Protein AF-A0A2G9UF98-F1 (afdb_monomer_lite)

Organism: Teladorsagia circumcincta (NCBI:txid45464)

pLDDT: mean 80.81, std 15.96, range [33.12, 96.94]

InterPro domains:
  IPR011009 Protein kinase-like domain superfamily [SSF56112] (17-106)
  IPR018136 Aconitase family, 4Fe-4S cluster binding site [PS01244] (12-25)

Radius of gyration: 15.22 Å; chains: 1; bounding box: 41×35×40 Å

Foldseek 3Di:
DDDDPPQADPVRDGDDWDQFAALDDDLQLQFLCSLVRGGDDPLRVVSSVLSVVLCVQQVDDPQDDPVDDRDSVSSNVVNVCCVPVCVVVSCVSDPPVVNVVVVCSVPPD

Structure (mmCIF, N/CA/C/O backbone):
data_AF-A0A2G9UF98-F1
#
_entry.id   AF-A0A2G9UF98-F1
#
loop_
_atom_site.group_PDB
_atom_site.id
_atom_site.type_symbol
_atom_site.label_atom_id
_atom_site.label_alt_id
_atom_site.label_comp_id
_atom_site.label_asym_id
_atom_site.label_entity_id
_atom_site.label_seq_id
_atom_site.pdbx_PDB_ins_code
_atom_site.Cartn_x
_atom_site.Cartn_y
_atom_site.Cartn_z
_atom_site.occupancy
_atom_site.B_iso_or_equiv
_atom_site.auth_seq_id
_atom_site.auth_comp_id
_atom_site.auth_asym_id
_atom_site.auth_atom_id
_atom_site.pdbx_PDB_model_num
ATOM 1 N N . MET A 1 1 ? 7.647 -24.741 -26.327 1.00 35.91 1 MET A N 1
ATOM 2 C CA . MET A 1 1 ? 7.816 -23.308 -26.010 1.00 35.91 1 MET A CA 1
ATOM 3 C C . MET A 1 1 ? 7.851 -23.196 -24.495 1.00 35.91 1 MET A C 1
ATOM 5 O O . MET A 1 1 ? 6.802 -23.128 -23.877 1.00 35.91 1 MET A O 1
ATOM 9 N N . ASN A 1 2 ? 9.046 -23.307 -23.911 1.00 33.38 2 ASN A N 1
ATOM 10 C CA . ASN A 1 2 ? 9.273 -23.280 -22.464 1.00 33.38 2 ASN A CA 1
ATOM 11 C C . ASN A 1 2 ? 10.101 -22.039 -22.142 1.00 33.38 2 ASN A C 1
ATOM 13 O O . ASN A 1 2 ? 11.099 -21.794 -22.817 1.00 33.38 2 ASN A O 1
ATOM 17 N N . GLY A 1 3 ? 9.702 -21.280 -21.127 1.00 33.12 3 GLY A N 1
ATOM 18 C CA . GLY A 1 3 ? 10.474 -20.133 -20.662 1.00 33.12 3 GLY A CA 1
ATOM 19 C C . GLY A 1 3 ? 9.726 -19.300 -19.635 1.00 33.12 3 GLY A C 1
ATOM 20 O O . GLY A 1 3 ? 9.588 -18.094 -19.814 1.00 33.12 3 GLY A O 1
ATOM 21 N N . VAL A 1 4 ? 9.210 -19.942 -18.584 1.00 42.16 4 VAL A N 1
ATOM 22 C CA . VAL A 1 4 ? 8.883 -19.222 -17.349 1.00 42.16 4 VAL A CA 1
ATOM 23 C C . VAL A 1 4 ? 10.214 -18.717 -16.798 1.00 42.16 4 VAL A C 1
ATOM 25 O O . VAL A 1 4 ? 11.114 -19.506 -16.522 1.00 42.16 4 VAL A O 1
ATOM 28 N N . LEU A 1 5 ? 10.363 -17.396 -16.740 1.00 44.47 5 LEU A N 1
ATOM 29 C CA . LEU A 1 5 ? 11.520 -16.722 -16.166 1.00 44.47 5 LEU A CA 1
ATOM 30 C C . LEU A 1 5 ? 11.484 -16.919 -14.647 1.00 44.47 5 LEU A C 1
ATOM 32 O O . LEU A 1 5 ? 10.890 -16.117 -13.931 1.00 44.47 5 LEU A O 1
ATOM 36 N N . GLU A 1 6 ? 12.101 -17.989 -14.154 1.00 43.06 6 GLU A N 1
ATOM 37 C CA . GLU A 1 6 ? 12.492 -18.057 -12.749 1.00 43.06 6 GLU A CA 1
ATOM 38 C C . GLU A 1 6 ? 13.575 -16.998 -12.505 1.00 43.06 6 GLU A C 1
ATOM 40 O O . GLU A 1 6 ? 14.648 -17.012 -13.106 1.00 43.06 6 GLU A O 1
ATOM 45 N N . SER A 1 7 ? 13.273 -16.022 -11.652 1.00 51.59 7 SER A N 1
ATOM 46 C CA . SER A 1 7 ? 14.129 -14.868 -11.359 1.00 51.59 7 SER A CA 1
ATOM 47 C C . SER A 1 7 ? 15.233 -15.174 -10.334 1.00 51.59 7 SER A C 1
ATOM 49 O O . SER A 1 7 ? 15.540 -14.332 -9.487 1.00 51.59 7 SER A O 1
ATOM 51 N N . GLY A 1 8 ? 15.820 -16.370 -10.373 1.00 46.12 8 GLY A N 1
ATOM 52 C CA . GLY A 1 8 ? 16.869 -16.793 -9.447 1.00 46.12 8 GLY A CA 1
ATOM 53 C C . GLY A 1 8 ? 17.921 -17.639 -10.149 1.00 46.12 8 GLY A C 1
ATOM 54 O O . GLY A 1 8 ? 17.589 -18.562 -10.887 1.00 46.12 8 GLY A O 1
ATOM 55 N N . ASN A 1 9 ? 19.196 -17.336 -9.913 1.00 52.41 9 ASN A N 1
ATOM 56 C CA . ASN A 1 9 ? 20.248 -18.306 -10.190 1.00 52.41 9 ASN A CA 1
ATOM 57 C C . ASN A 1 9 ? 20.082 -19.501 -9.227 1.00 52.41 9 ASN A C 1
ATOM 59 O O . ASN A 1 9 ? 19.588 -19.343 -8.108 1.00 52.41 9 ASN A O 1
ATOM 63 N N . ALA A 1 10 ? 20.513 -20.696 -9.643 1.00 58.28 10 ALA A N 1
ATOM 64 C CA . ALA A 1 10 ? 20.397 -21.941 -8.867 1.00 58.28 10 ALA A CA 1
ATOM 65 C C . ALA A 1 10 ? 21.109 -21.911 -7.492 1.00 58.28 10 ALA A C 1
ATOM 67 O O . ALA A 1 10 ? 20.921 -22.805 -6.673 1.00 58.28 10 ALA A O 1
ATOM 68 N N . ASP A 1 11 ? 21.920 -20.884 -7.240 1.00 65.25 11 ASP A N 1
ATOM 69 C CA . ASP A 1 11 ? 22.657 -20.606 -6.006 1.00 65.25 11 ASP A CA 1
ATOM 70 C C . ASP A 1 11 ? 21.896 -19.684 -5.025 1.00 65.25 11 ASP A C 1
ATOM 72 O O . ASP A 1 11 ? 22.411 -19.351 -3.959 1.00 65.25 11 ASP A O 1
ATOM 76 N N . GLY A 1 12 ? 20.670 -19.263 -5.364 1.00 59.47 12 GLY A N 1
ATOM 77 C CA . GLY A 1 12 ? 19.857 -18.361 -4.544 1.00 59.47 12 GLY A CA 1
ATOM 78 C C . GLY A 1 12 ? 20.264 -16.888 -4.641 1.00 59.47 12 GLY A C 1
ATOM 79 O O . GLY A 1 12 ? 19.694 -16.046 -3.938 1.00 59.47 12 GLY A O 1
ATOM 80 N N . THR A 1 13 ? 21.218 -16.542 -5.508 1.00 60.44 13 THR A N 1
ATOM 81 C CA . THR A 1 13 ? 21.650 -15.155 -5.671 1.00 60.44 13 THR A CA 1
ATOM 82 C C . THR A 1 13 ? 20.587 -14.372 -6.437 1.00 60.44 13 THR A C 1
ATOM 84 O O . THR A 1 13 ? 20.219 -14.723 -7.561 1.00 60.44 13 THR A O 1
ATOM 87 N N . GLN A 1 14 ? 20.084 -13.288 -5.835 1.00 61.50 14 GLN A N 1
ATOM 88 C CA . GLN A 1 14 ? 19.108 -12.429 -6.503 1.00 61.50 14 GLN A CA 1
ATOM 89 C C . GLN A 1 14 ? 19.736 -11.728 -7.707 1.00 61.50 14 GLN A C 1
ATOM 91 O O . GLN A 1 14 ? 20.771 -11.064 -7.592 1.00 61.50 14 GLN A O 1
ATOM 96 N N . LEU A 1 15 ? 19.073 -11.843 -8.859 1.00 65.69 15 LEU A N 1
ATOM 97 C CA . LEU A 1 15 ? 19.469 -11.127 -10.062 1.00 65.69 15 LEU A CA 1
ATOM 98 C C . LEU A 1 15 ? 19.372 -9.614 -9.820 1.00 65.69 15 LEU A C 1
ATOM 100 O O . LEU A 1 15 ? 18.436 -9.116 -9.187 1.00 65.69 15 LEU A O 1
ATOM 104 N N . LYS A 1 16 ? 20.333 -8.857 -10.352 1.00 68.06 16 LYS A N 1
ATOM 105 C CA . LYS A 1 16 ? 20.289 -7.394 -10.284 1.00 68.06 16 LYS A CA 1
ATOM 106 C C . LYS A 1 16 ? 19.027 -6.892 -10.993 1.00 68.06 16 LYS A C 1
ATOM 108 O O . LYS A 1 16 ? 18.802 -7.226 -12.155 1.00 68.06 16 LYS A O 1
ATOM 113 N N . ARG A 1 17 ? 18.246 -6.051 -10.307 1.00 68.75 17 ARG A N 1
ATOM 114 C CA . ARG A 1 17 ? 17.052 -5.409 -10.876 1.00 68.75 17 ARG A CA 1
ATOM 115 C C . ARG A 1 17 ? 17.377 -4.658 -12.163 1.00 68.75 17 ARG A C 1
ATOM 117 O O . ARG A 1 17 ? 18.376 -3.936 -12.240 1.00 68.75 17 ARG A O 1
ATOM 124 N N . ARG A 1 18 ? 16.499 -4.799 -13.152 1.00 71.06 18 ARG A N 1
ATOM 125 C CA . ARG A 1 18 ? 16.510 -4.009 -14.383 1.00 71.06 18 ARG A CA 1
ATOM 126 C C . ARG A 1 18 ? 16.152 -2.558 -14.064 1.00 71.06 18 ARG A C 1
ATOM 128 O O . ARG A 1 18 ? 15.497 -2.254 -13.069 1.00 71.06 18 ARG A O 1
ATOM 135 N N . ALA A 1 19 ? 16.586 -1.642 -14.925 1.00 68.25 19 ALA A N 1
ATOM 136 C CA . ALA A 1 19 ? 16.272 -0.221 -14.775 1.00 68.25 19 ALA A CA 1
ATOM 137 C C . ALA A 1 19 ? 14.790 0.094 -15.064 1.00 68.25 19 ALA A C 1
ATOM 139 O O . ALA A 1 19 ? 14.260 1.069 -14.541 1.00 68.25 19 ALA A O 1
ATOM 140 N N . CYS A 1 20 ? 14.134 -0.733 -15.883 1.00 72.25 20 CYS A N 1
ATOM 141 C CA . CYS A 1 20 ? 12.748 -0.579 -16.308 1.00 72.25 20 CYS A CA 1
ATOM 142 C C . CYS A 1 20 ? 12.063 -1.952 -16.362 1.00 72.25 20 CYS A C 1
ATOM 144 O O . CYS A 1 20 ? 12.715 -2.957 -16.663 1.00 72.25 20 CYS A O 1
ATOM 146 N N . GLY A 1 21 ? 10.764 -1.976 -16.075 1.00 75.38 21 GLY A N 1
ATOM 147 C CA . GLY A 1 21 ? 9.903 -3.153 -16.132 1.00 75.38 21 GLY A CA 1
ATOM 148 C C . GLY A 1 21 ? 8.550 -2.838 -16.781 1.00 75.38 21 GLY A C 1
ATOM 149 O O . GLY A 1 21 ? 8.199 -1.668 -16.951 1.00 75.38 21 GLY A O 1
ATOM 150 N N . PRO A 1 22 ? 7.787 -3.867 -17.178 1.00 66.44 22 PRO A N 1
ATOM 151 C CA . PRO A 1 22 ? 6.493 -3.678 -17.818 1.00 66.44 22 PRO A CA 1
ATOM 152 C C . PRO A 1 22 ? 5.452 -3.110 -16.838 1.00 66.44 22 PRO A C 1
ATOM 154 O O . PRO A 1 22 ? 5.435 -3.454 -15.659 1.00 66.44 22 PRO A O 1
ATOM 157 N N . CYS A 1 23 ? 4.548 -2.271 -17.346 1.00 67.06 23 CYS A N 1
ATOM 158 C CA . CYS A 1 23 ? 3.365 -1.817 -16.615 1.00 67.06 23 CYS A CA 1
ATOM 159 C C . CYS A 1 23 ? 2.255 -2.875 -16.740 1.00 67.06 23 CYS A C 1
ATOM 161 O O . CYS A 1 23 ? 1.491 -2.875 -17.7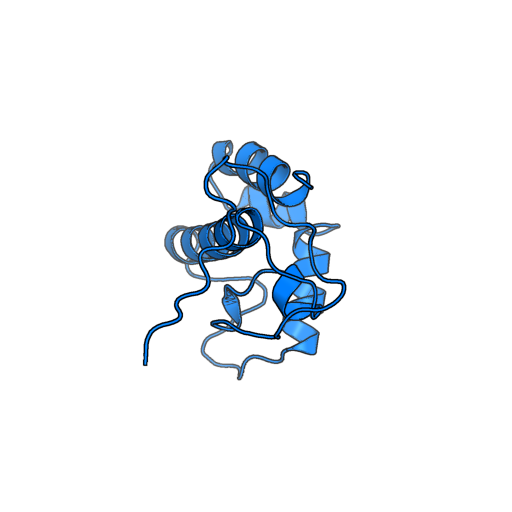05 1.00 67.06 23 CYS A O 1
ATOM 163 N N . VAL A 1 24 ? 2.203 -3.812 -15.793 1.00 66.88 24 VAL A N 1
ATOM 164 C CA . VAL A 1 24 ? 1.301 -4.981 -15.805 1.00 66.88 24 VAL A CA 1
ATOM 165 C C . VAL A 1 24 ? 0.535 -5.135 -14.488 1.00 66.88 24 VAL A C 1
ATOM 167 O O . VAL A 1 24 ? 0.984 -4.684 -13.432 1.00 66.88 24 VAL A O 1
ATOM 170 N N . GLY A 1 25 ? -0.617 -5.808 -14.547 1.00 64.75 25 GLY A N 1
ATOM 171 C CA . GLY A 1 25 ? -1.420 -6.199 -13.383 1.00 64.75 25 GLY A CA 1
ATOM 172 C C . GLY A 1 25 ? -2.843 -5.637 -13.382 1.00 64.75 25 GLY A C 1
ATOM 173 O O . GLY A 1 25 ? -3.207 -4.796 -14.204 1.00 64.75 25 GLY A O 1
ATOM 174 N N . THR A 1 26 ? -3.657 -6.103 -12.434 1.00 74.31 26 THR A N 1
ATOM 175 C CA . THR A 1 26 ? -5.012 -5.586 -12.205 1.00 74.31 26 THR A CA 1
ATOM 176 C C . THR A 1 26 ? -4.911 -4.230 -11.514 1.00 74.31 26 THR A C 1
ATOM 178 O O . THR A 1 26 ? -4.429 -4.129 -10.386 1.00 74.31 26 THR A O 1
ATOM 181 N N . TYR A 1 27 ? -5.344 -3.182 -12.211 1.00 72.94 27 TYR A N 1
ATOM 182 C CA . TYR A 1 27 ? -5.148 -1.771 -11.859 1.00 72.94 27 TYR A CA 1
ATOM 183 C C . TYR A 1 27 ? -5.270 -1.394 -10.366 1.00 72.94 27 TYR A C 1
ATOM 185 O O . TYR A 1 27 ? -4.358 -0.735 -9.852 1.00 72.94 27 TYR A O 1
ATOM 193 N N . PRO A 1 28 ? -6.317 -1.812 -9.629 1.00 83.19 28 PRO A N 1
ATOM 194 C CA . PRO A 1 28 ? -6.487 -1.427 -8.228 1.00 83.19 28 PRO A CA 1
ATOM 195 C C . PRO A 1 28 ? -5.378 -1.982 -7.327 1.00 83.19 28 PRO A C 1
ATOM 197 O O . PRO A 1 28 ? -4.898 -1.276 -6.440 1.00 83.19 28 PRO A O 1
ATOM 200 N N . PHE A 1 29 ? -4.908 -3.195 -7.623 1.00 89.12 29 PHE A N 1
ATOM 201 C CA . PHE A 1 29 ? -3.960 -3.952 -6.803 1.00 89.12 29 PHE A CA 1
ATOM 202 C C . PHE A 1 29 ? -2.525 -3.894 -7.323 1.00 89.12 29 PHE A C 1
ATOM 204 O O . PHE A 1 29 ? -1.623 -4.403 -6.671 1.00 89.12 29 PHE A O 1
ATOM 211 N N . SER A 1 30 ? -2.277 -3.298 -8.493 1.00 88.50 30 SER A N 1
ATOM 212 C CA . SER A 1 30 ? -0.913 -3.233 -9.020 1.00 88.50 30 SER A CA 1
ATOM 213 C C . SER A 1 30 ? 0.018 -2.501 -8.035 1.00 88.50 30 SER A C 1
ATOM 215 O O . SER A 1 30 ? -0.357 -1.467 -7.477 1.00 88.50 30 SER A O 1
ATOM 217 N N . PRO A 1 31 ? 1.239 -2.986 -7.792 1.00 89.06 31 PRO A N 1
ATOM 218 C CA . PRO A 1 31 ? 2.166 -2.279 -6.920 1.00 89.06 31 PRO A CA 1
ATOM 219 C C . PRO A 1 31 ? 2.594 -0.947 -7.536 1.00 89.06 31 PRO A C 1
ATOM 221 O O . PRO A 1 31 ? 2.591 -0.773 -8.760 1.00 89.06 31 PRO A O 1
ATOM 224 N N . LEU A 1 32 ? 3.050 -0.009 -6.701 1.00 88.94 32 LEU A N 1
ATOM 225 C CA . LEU A 1 32 ? 3.522 1.294 -7.183 1.00 88.94 32 LEU A CA 1
ATOM 226 C C . LEU A 1 32 ? 4.728 1.150 -8.133 1.00 88.94 32 LEU A C 1
ATOM 228 O O . LEU A 1 32 ? 4.922 1.980 -9.021 1.00 88.94 32 LEU A O 1
ATOM 232 N N . ALA A 1 33 ? 5.526 0.087 -7.974 1.00 86.38 33 ALA A N 1
ATOM 233 C CA . ALA A 1 33 ? 6.624 -0.238 -8.882 1.00 86.38 33 ALA A CA 1
ATOM 234 C C . ALA A 1 33 ? 6.131 -0.461 -10.324 1.00 86.38 33 ALA A C 1
ATOM 236 O O . ALA A 1 33 ? 6.644 0.180 -11.240 1.00 86.38 33 ALA A O 1
ATOM 237 N N . SER A 1 34 ? 5.076 -1.264 -10.507 1.00 84.75 34 SER A N 1
ATOM 238 C CA . SER A 1 34 ? 4.459 -1.495 -11.822 1.00 84.75 34 SER A CA 1
ATOM 239 C C . SER A 1 34 ? 3.906 -0.193 -12.410 1.00 84.75 34 SER A C 1
ATOM 241 O O . SER A 1 34 ? 4.232 0.178 -13.537 1.00 84.75 34 SER A O 1
ATOM 243 N N . ALA A 1 35 ? 3.196 0.593 -11.589 1.00 82.12 35 ALA A N 1
ATOM 244 C CA . ALA A 1 35 ? 2.630 1.882 -11.996 1.00 82.12 35 ALA A CA 1
ATOM 245 C C . ALA A 1 35 ? 3.683 2.968 -12.320 1.00 82.12 35 ALA A C 1
ATOM 247 O O . ALA A 1 35 ? 3.351 4.051 -12.805 1.00 82.12 35 ALA A O 1
ATOM 248 N N . THR A 1 36 ? 4.964 2.714 -12.036 1.00 83.38 36 THR A N 1
ATOM 249 C CA . THR A 1 36 ? 6.086 3.617 -12.339 1.00 83.38 36 THR A CA 1
ATOM 250 C C . THR A 1 36 ? 7.083 3.018 -13.335 1.00 83.38 36 THR A C 1
ATOM 252 O O . THR A 1 36 ? 8.165 3.579 -13.499 1.00 83.38 36 THR A O 1
ATOM 255 N N . MET A 1 37 ? 6.726 1.912 -14.009 1.00 81.38 37 MET A N 1
ATOM 256 C CA . MET A 1 37 ? 7.593 1.167 -14.940 1.00 81.38 37 MET A CA 1
ATOM 257 C C . MET A 1 37 ? 8.933 0.746 -14.317 1.00 81.38 37 MET A C 1
ATOM 259 O O . MET A 1 37 ? 9.954 0.645 -14.997 1.00 81.38 37 MET A O 1
ATOM 263 N N . ARG A 1 38 ? 8.958 0.517 -13.001 1.00 81.75 38 ARG A N 1
ATOM 264 C CA . ARG A 1 38 ? 10.132 -0.026 -12.313 1.00 81.75 38 ARG A CA 1
ATOM 265 C C . ARG A 1 38 ? 10.102 -1.543 -12.380 1.00 81.75 38 ARG A C 1
ATOM 267 O O . ARG A 1 38 ? 9.033 -2.147 -12.382 1.00 81.75 38 ARG A O 1
ATOM 274 N N . ASP A 1 39 ? 11.283 -2.150 -12.401 1.00 81.44 39 ASP A N 1
ATOM 275 C CA . ASP A 1 39 ? 11.388 -3.603 -12.339 1.00 81.44 39 ASP A CA 1
ATOM 276 C C . ASP A 1 39 ? 10.817 -4.107 -11.010 1.00 81.44 39 ASP A C 1
ATOM 278 O O . ASP A 1 39 ? 11.203 -3.635 -9.934 1.00 81.44 39 ASP A O 1
ATOM 282 N N . GLN A 1 40 ? 9.853 -5.019 -11.116 1.00 82.38 40 GLN A N 1
ATOM 283 C CA . GLN A 1 40 ? 9.151 -5.578 -9.972 1.00 82.38 40 GLN A CA 1
ATOM 284 C C . GLN A 1 40 ? 10.061 -6.568 -9.239 1.00 82.38 40 GLN A C 1
ATOM 286 O O . GLN A 1 40 ? 10.842 -7.298 -9.848 1.00 82.38 40 GLN A O 1
ATOM 291 N N . ALA A 1 41 ? 9.954 -6.584 -7.919 1.00 85.00 41 ALA A N 1
ATOM 292 C CA . ALA A 1 41 ? 10.611 -7.526 -7.028 1.00 85.00 41 ALA A CA 1
ATOM 293 C C . ALA A 1 41 ? 9.554 -8.295 -6.214 1.00 85.00 41 ALA A C 1
ATOM 295 O O . ALA A 1 41 ? 8.428 -7.816 -6.096 1.00 85.00 41 ALA A O 1
ATOM 296 N N . PRO A 1 42 ? 9.902 -9.415 -5.554 1.00 85.56 42 PRO A N 1
ATOM 297 C CA . PRO A 1 42 ? 8.939 -10.204 -4.770 1.00 85.56 42 PRO A CA 1
ATOM 298 C C . PRO A 1 42 ? 8.172 -9.409 -3.696 1.00 85.56 42 PRO A C 1
ATOM 300 O O . PRO A 1 42 ? 7.044 -9.734 -3.342 1.00 85.56 42 PRO A O 1
ATOM 303 N N . LYS A 1 43 ? 8.753 -8.317 -3.178 1.00 88.31 43 LYS A N 1
ATOM 304 C CA . LYS A 1 43 ? 8.060 -7.416 -2.241 1.00 88.31 43 LYS A CA 1
ATOM 305 C C . LYS A 1 43 ? 6.874 -6.671 -2.867 1.00 88.31 43 LYS A C 1
ATOM 307 O O . LYS A 1 43 ? 6.000 -6.207 -2.144 1.00 88.31 43 LYS A O 1
ATOM 312 N N . ASP A 1 44 ? 6.882 -6.483 -4.183 1.00 89.75 44 ASP A N 1
ATOM 313 C CA . ASP A 1 44 ? 5.847 -5.746 -4.901 1.00 89.75 44 ASP A CA 1
ATOM 314 C C . ASP A 1 44 ? 4.581 -6.610 -5.035 1.00 89.75 44 ASP A C 1
ATOM 316 O O . ASP A 1 44 ? 3.474 -6.077 -5.004 1.00 89.75 44 ASP A O 1
ATOM 320 N N . ASP A 1 45 ? 4.718 -7.940 -5.031 1.00 89.44 45 ASP A N 1
ATO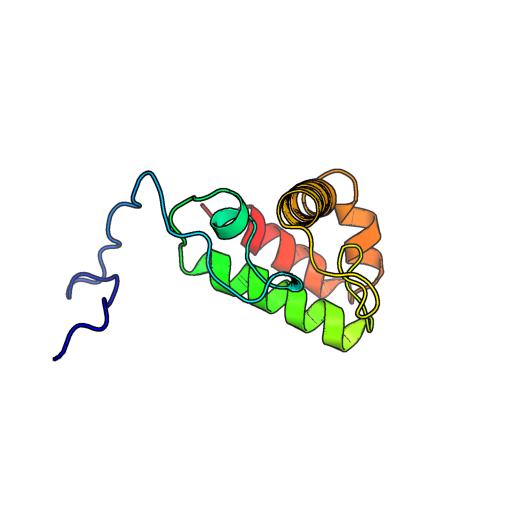M 321 C CA . ASP A 1 45 ? 3.579 -8.853 -4.883 1.00 89.44 45 ASP A CA 1
ATOM 322 C C . ASP A 1 45 ? 2.928 -8.721 -3.497 1.00 89.44 45 ASP A C 1
ATOM 324 O O . ASP A 1 45 ? 1.702 -8.740 -3.384 1.00 89.44 45 ASP A O 1
ATOM 328 N N . LEU A 1 46 ? 3.725 -8.502 -2.439 1.00 93.62 46 LEU A N 1
ATOM 329 C CA . LEU A 1 46 ? 3.202 -8.256 -1.087 1.00 93.62 46 LEU A CA 1
ATOM 330 C C . LEU A 1 46 ? 2.422 -6.940 -0.995 1.00 93.62 46 LEU A C 1
ATOM 332 O O . LEU A 1 46 ? 1.452 -6.861 -0.246 1.00 93.62 46 LEU A O 1
ATOM 336 N N . GLU A 1 47 ? 2.816 -5.910 -1.745 1.00 93.06 47 GLU A N 1
ATOM 337 C CA . GLU A 1 47 ? 2.046 -4.665 -1.814 1.00 93.06 47 GLU A CA 1
ATOM 338 C C . GLU A 1 47 ? 0.691 -4.885 -2.491 1.00 93.06 47 GLU A C 1
ATOM 340 O O . GLU A 1 47 ? -0.331 -4.448 -1.962 1.00 93.06 47 GLU A O 1
ATOM 345 N N . GLY A 1 48 ? 0.662 -5.602 -3.617 1.00 92.06 48 GLY A N 1
ATOM 346 C CA . GLY A 1 48 ? -0.602 -5.936 -4.267 1.00 92.06 48 GLY A CA 1
ATOM 347 C C . GLY A 1 48 ? -1.497 -6.817 -3.396 1.00 92.06 48 GLY A C 1
ATOM 348 O O . GLY A 1 48 ? -2.698 -6.567 -3.293 1.00 92.06 48 GLY A O 1
ATOM 349 N N . TRP A 1 49 ? -0.909 -7.784 -2.688 1.00 93.81 49 TRP A N 1
ATOM 350 C CA . TRP A 1 49 ? -1.603 -8.583 -1.678 1.00 93.81 49 TRP A CA 1
ATOM 351 C C . TRP A 1 49 ? -2.194 -7.726 -0.560 1.00 93.81 49 TRP A C 1
ATOM 353 O O . TRP A 1 49 ? -3.357 -7.907 -0.206 1.00 93.81 49 TRP A O 1
ATOM 363 N N . PHE A 1 50 ? -1.439 -6.754 -0.048 1.00 95.38 50 PHE A N 1
ATOM 364 C CA . PHE A 1 50 ? -1.932 -5.849 0.984 1.00 95.38 50 PHE A CA 1
ATOM 365 C C . PHE A 1 50 ? -3.160 -5.065 0.504 1.00 95.38 50 PHE A C 1
ATOM 367 O O . PHE A 1 50 ? -4.145 -4.959 1.234 1.00 95.38 50 PHE A O 1
ATOM 374 N N . TYR A 1 51 ? -3.138 -4.559 -0.733 1.00 93.62 51 TYR A N 1
ATOM 375 C CA . TYR A 1 51 ? -4.295 -3.878 -1.316 1.00 93.62 51 TYR A CA 1
ATOM 376 C C . TYR A 1 51 ? -5.505 -4.811 -1.455 1.00 93.62 51 TYR A C 1
ATOM 378 O O . TYR A 1 51 ? -6.612 -4.409 -1.115 1.00 93.62 51 TYR A O 1
ATOM 386 N N . MET A 1 52 ? -5.321 -6.068 -1.867 1.00 93.44 52 MET A N 1
ATOM 387 C CA . MET A 1 52 ? -6.429 -7.035 -1.893 1.00 93.44 52 MET A CA 1
ATOM 388 C C . MET A 1 52 ? -7.022 -7.268 -0.498 1.00 93.44 52 MET A C 1
ATOM 390 O O . MET A 1 52 ? -8.238 -7.258 -0.337 1.00 93.44 52 MET A O 1
ATOM 394 N N . VAL A 1 53 ? -6.182 -7.439 0.528 1.00 94.50 53 VAL A N 1
ATOM 395 C CA . VAL A 1 53 ? -6.656 -7.629 1.910 1.00 94.50 53 VAL A CA 1
ATOM 396 C C . VAL A 1 53 ? -7.427 -6.408 2.407 1.00 94.50 53 VAL A C 1
ATOM 398 O O . VAL A 1 53 ? -8.464 -6.558 3.048 1.00 94.50 53 VAL A O 1
ATOM 401 N N . MET A 1 54 ? -6.960 -5.205 2.083 1.00 93.81 54 MET A N 1
ATOM 402 C CA . MET A 1 54 ? -7.659 -3.977 2.442 1.00 93.81 54 MET A CA 1
ATOM 403 C C . MET A 1 54 ? -9.046 -3.899 1.798 1.00 93.81 54 MET A C 1
ATOM 405 O O . MET A 1 54 ? -10.009 -3.584 2.488 1.00 93.81 54 MET A O 1
ATOM 409 N N . GLU A 1 55 ? -9.176 -4.249 0.517 1.00 92.19 55 GLU A N 1
ATOM 410 C CA . GLU A 1 55 ? -10.486 -4.309 -0.138 1.00 92.19 55 GLU A CA 1
ATOM 411 C C . GLU A 1 55 ? -11.402 -5.359 0.510 1.00 92.19 55 GLU A C 1
ATOM 413 O O . GLU A 1 55 ? -12.576 -5.083 0.732 1.00 92.19 55 GLU A O 1
ATOM 418 N N . ILE A 1 56 ? -10.872 -6.529 0.886 1.00 93.44 56 ILE A N 1
ATOM 419 C CA . ILE A 1 56 ? -11.642 -7.583 1.567 1.00 93.44 56 ILE A CA 1
ATOM 420 C C . ILE A 1 56 ? -12.160 -7.117 2.936 1.00 93.44 56 ILE A C 1
ATOM 422 O O . ILE A 1 56 ? -13.296 -7.418 3.294 1.00 93.44 56 ILE A O 1
ATOM 426 N N . LEU A 1 57 ? -11.334 -6.412 3.715 1.00 93.56 57 LEU A N 1
ATOM 427 C CA . LEU A 1 57 ? -11.669 -6.019 5.088 1.00 93.56 57 LEU A CA 1
ATOM 428 C C . LEU A 1 57 ? -12.491 -4.728 5.167 1.00 93.56 57 LEU A C 1
ATOM 430 O O . LEU A 1 57 ? -13.398 -4.630 5.989 1.00 93.56 57 LEU A O 1
ATOM 434 N N . VAL A 1 58 ? -12.168 -3.739 4.333 1.00 92.12 58 VAL A N 1
ATOM 435 C CA . VAL A 1 58 ? -12.781 -2.399 4.356 1.00 92.12 58 VAL A CA 1
ATOM 436 C C . VAL A 1 58 ? -13.927 -2.294 3.344 1.00 92.12 58 VAL A C 1
ATOM 438 O O . VAL A 1 58 ? -14.832 -1.479 3.506 1.00 92.12 58 VAL A O 1
ATOM 441 N N . GLY A 1 59 ? -13.916 -3.127 2.300 1.00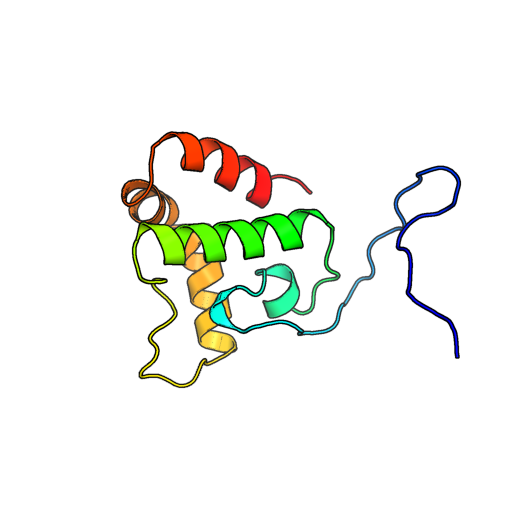 89.38 59 GLY A N 1
ATOM 442 C CA . GLY A 1 59 ? -14.905 -3.132 1.220 1.00 89.38 59 GLY A CA 1
ATOM 443 C C . GLY A 1 59 ? -14.586 -2.180 0.064 1.00 89.38 59 GLY A C 1
ATOM 444 O O . GLY A 1 59 ? -15.326 -2.151 -0.920 1.00 89.38 59 GLY A O 1
ATOM 445 N N . CYS A 1 60 ? -13.515 -1.386 0.158 1.00 86.81 60 CYS A N 1
ATOM 446 C CA . CYS A 1 60 ? -13.095 -0.479 -0.907 1.00 86.81 60 CYS A CA 1
ATOM 447 C C . CYS A 1 60 ? -11.600 -0.138 -0.844 1.00 86.81 60 CYS A C 1
ATOM 449 O O . CYS A 1 60 ? -10.936 -0.318 0.179 1.00 86.81 60 CYS A O 1
ATOM 451 N N . LEU A 1 61 ? -11.084 0.411 -1.948 1.00 88.94 61 LEU A N 1
ATOM 452 C CA . LEU A 1 61 ? -9.803 1.114 -1.978 1.00 88.94 61 LEU A CA 1
ATOM 453 C C . LEU A 1 61 ? -10.060 2.607 -2.245 1.00 88.94 61 LEU A C 1
ATOM 455 O O . LEU A 1 61 ? -10.860 2.923 -3.124 1.00 88.94 61 LEU A O 1
ATOM 459 N N . PRO A 1 62 ? -9.351 3.540 -1.585 1.00 82.50 62 PRO A N 1
ATOM 460 C CA . PRO A 1 62 ? -9.524 4.984 -1.767 1.00 82.50 62 PRO A CA 1
ATOM 461 C C . PRO A 1 62 ? -9.405 5.452 -3.224 1.00 82.50 62 PRO A C 1
ATOM 463 O O . PRO A 1 62 ? -9.990 6.458 -3.609 1.00 82.50 62 PRO A O 1
ATOM 466 N N . TRP A 1 63 ? -8.648 4.712 -4.038 1.00 85.75 63 TRP A N 1
ATOM 467 C CA . TRP A 1 63 ? -8.379 5.010 -5.446 1.00 85.75 63 TRP A CA 1
ATOM 468 C C . TRP A 1 63 ? -9.155 4.152 -6.439 1.00 85.75 63 TRP A C 1
ATOM 470 O O . TRP A 1 63 ? -8.945 4.282 -7.644 1.00 85.75 63 TRP A O 1
ATOM 480 N N . TYR A 1 64 ? -10.020 3.257 -5.963 1.00 81.38 64 TYR A N 1
ATOM 481 C CA . TYR A 1 64 ? -10.806 2.392 -6.828 1.00 81.38 64 TYR A CA 1
ATOM 482 C C . TYR A 1 64 ? -12.277 2.421 -6.439 1.00 81.38 64 TYR A C 1
ATOM 484 O O . TYR A 1 64 ? -12.668 2.161 -5.306 1.00 81.38 64 TYR A O 1
ATOM 492 N N . ASN A 1 65 ? -13.106 2.710 -7.433 1.00 71.12 65 ASN A N 1
ATOM 493 C CA . ASN A 1 65 ? -14.549 2.618 -7.345 1.00 71.12 65 ASN A CA 1
ATOM 494 C C . ASN A 1 65 ? -15.022 1.860 -8.582 1.00 71.12 65 ASN A C 1
ATOM 496 O O . ASN A 1 65 ? -14.702 2.267 -9.695 1.00 71.12 65 ASN A O 1
ATOM 500 N N . ALA A 1 66 ? -15.816 0.803 -8.395 1.00 67.12 66 ALA A N 1
ATOM 501 C CA . ALA A 1 66 ? -16.349 -0.022 -9.481 1.00 67.12 66 ALA A CA 1
ATOM 502 C C . ALA A 1 66 ? -17.155 0.771 -10.534 1.00 67.12 66 ALA A C 1
ATOM 504 O O . ALA A 1 66 ? -17.376 0.282 -11.638 1.00 67.12 66 ALA A O 1
ATOM 505 N N . LYS A 1 67 ? -17.599 1.992 -10.204 1.00 69.38 67 LYS A N 1
ATOM 506 C CA . LYS A 1 67 ? -18.323 2.893 -11.113 1.00 69.38 67 LYS A CA 1
ATOM 507 C C . LYS A 1 67 ? -17.417 3.723 -12.029 1.00 69.38 67 LYS A C 1
ATOM 509 O O . LYS A 1 67 ? -17.925 4.293 -12.989 1.00 69.38 67 LYS A O 1
ATOM 514 N N . ASN A 1 68 ? -16.115 3.799 -11.749 1.00 65.19 68 ASN A N 1
ATOM 515 C CA . ASN A 1 68 ? -15.164 4.588 -12.527 1.00 65.19 68 ASN A CA 1
ATOM 516 C C . ASN A 1 68 ? -14.159 3.675 -13.227 1.00 65.19 68 ASN A C 1
ATOM 518 O O . ASN A 1 68 ? -13.558 2.798 -12.607 1.00 65.19 68 ASN A O 1
ATOM 522 N N . SER A 1 69 ? -13.934 3.925 -14.517 1.00 67.12 69 SER A N 1
ATOM 523 C CA . SER A 1 69 ? -12.844 3.285 -15.250 1.00 67.12 69 SER A CA 1
ATOM 524 C C . SER A 1 69 ? -11.510 3.605 -14.565 1.00 67.12 69 SER A C 1
ATOM 526 O O . SER A 1 69 ? -11.254 4.776 -14.271 1.00 67.12 69 SER A O 1
ATOM 528 N N . PRO A 1 70 ? -10.657 2.603 -14.297 1.00 67.31 70 PRO A N 1
ATOM 529 C CA . PRO A 1 70 ? -9.374 2.842 -13.655 1.00 67.31 70 PRO A CA 1
ATOM 530 C C . PRO A 1 70 ? -8.475 3.711 -14.547 1.00 67.31 70 PRO A C 1
ATOM 532 O O . PRO A 1 70 ? -8.138 3.328 -15.665 1.00 67.31 70 PRO A O 1
ATOM 535 N N . ASP A 1 71 ? -8.076 4.876 -14.034 1.00 77.50 71 ASP A N 1
ATOM 536 C CA . ASP A 1 71 ? -7.069 5.748 -14.645 1.00 77.50 71 ASP A CA 1
ATOM 537 C C . ASP A 1 71 ? -5.687 5.425 -14.061 1.00 77.50 71 ASP A C 1
ATOM 539 O O . ASP A 1 71 ? -5.494 5.405 -12.840 1.00 77.50 71 ASP A O 1
ATOM 543 N N . HIS A 1 72 ? -4.712 5.163 -14.933 1.00 73.31 72 HIS A N 1
ATOM 544 C CA . HIS A 1 72 ? -3.359 4.785 -14.530 1.00 73.31 72 HIS A CA 1
ATOM 545 C C . HIS A 1 72 ? -2.597 5.881 -13.792 1.00 73.31 72 HIS A C 1
ATOM 547 O O . HIS A 1 72 ? -1.939 5.607 -12.783 1.00 73.31 72 HIS A O 1
ATOM 553 N N . GLY A 1 73 ? -2.662 7.113 -14.295 1.00 79.00 73 GLY A N 1
ATOM 554 C CA . GLY A 1 73 ? -1.979 8.254 -13.699 1.00 79.00 73 GLY A CA 1
ATOM 555 C C . GLY A 1 73 ? -2.535 8.545 -12.312 1.00 79.00 73 GLY A C 1
ATOM 556 O O . GLY A 1 73 ? -1.774 8.624 -11.347 1.00 79.00 73 GLY A O 1
ATOM 5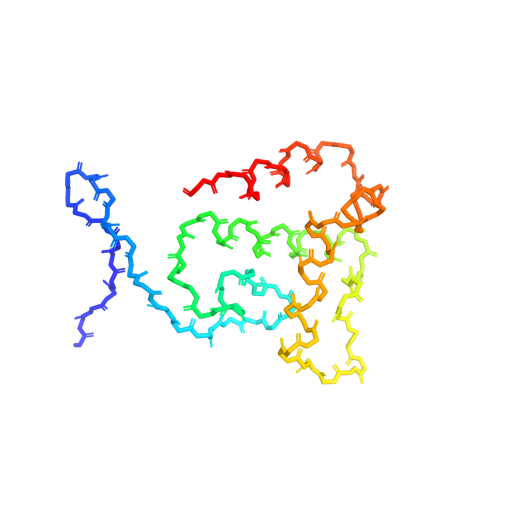57 N N . LEU A 1 74 ? -3.860 8.571 -12.204 1.0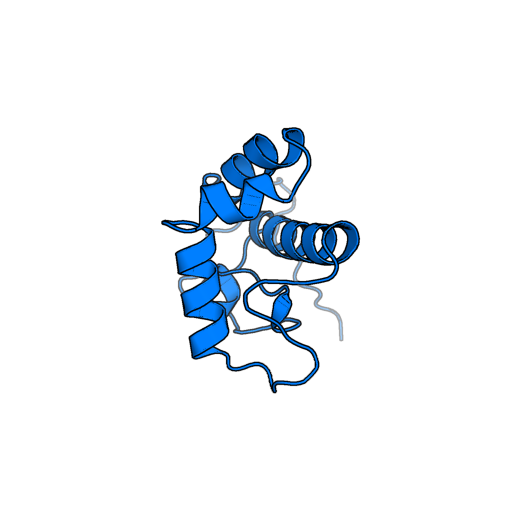0 82.19 74 LEU A N 1
ATOM 558 C CA . LEU A 1 74 ? -4.568 8.799 -10.954 1.00 82.19 74 LEU A CA 1
ATOM 559 C C . LEU A 1 74 ? -4.288 7.681 -9.942 1.00 82.19 74 LEU A C 1
ATOM 561 O O . LEU A 1 74 ? -3.934 7.951 -8.797 1.00 82.19 74 LEU A O 1
ATOM 565 N N . THR A 1 75 ? -4.354 6.415 -10.367 1.00 83.69 75 THR A N 1
ATOM 566 C CA . THR A 1 75 ? -4.040 5.258 -9.508 1.00 83.69 75 THR A CA 1
ATOM 567 C C . THR A 1 75 ? -2.621 5.350 -8.937 1.00 83.69 75 THR A C 1
ATOM 569 O O . THR A 1 75 ? -2.393 5.050 -7.764 1.00 83.69 75 THR A O 1
ATOM 572 N N . ARG A 1 76 ? -1.650 5.780 -9.750 1.00 87.88 76 ARG A N 1
ATOM 573 C CA . ARG A 1 76 ? -0.262 5.980 -9.314 1.00 87.88 76 ARG A CA 1
ATOM 574 C C . ARG A 1 76 ? -0.149 7.078 -8.255 1.00 87.88 76 ARG A C 1
ATOM 576 O O . ARG A 1 76 ? 0.521 6.868 -7.245 1.00 87.88 76 ARG A O 1
ATOM 583 N N . GLU A 1 77 ? -0.775 8.229 -8.485 1.00 89.44 77 GLU A N 1
ATOM 584 C CA . GLU A 1 77 ? -0.747 9.373 -7.563 1.00 89.44 77 GLU A CA 1
ATOM 585 C C . GLU A 1 77 ? -1.385 9.025 -6.219 1.00 89.44 77 GLU A C 1
ATOM 587 O O . GLU A 1 77 ? -0.800 9.277 -5.165 1.00 89.44 77 GLU A O 1
ATOM 592 N N . TRP A 1 78 ? -2.520 8.329 -6.240 1.00 89.44 78 TRP A N 1
ATOM 593 C CA . TRP A 1 78 ? -3.145 7.844 -5.017 1.00 89.44 78 TRP A CA 1
ATOM 594 C C . TRP A 1 78 ? -2.276 6.852 -4.250 1.00 89.44 78 TRP A C 1
ATOM 596 O O . TRP A 1 78 ? -2.190 6.947 -3.030 1.00 89.44 78 TRP A O 1
ATOM 606 N N . LYS A 1 79 ? -1.590 5.924 -4.928 1.00 90.94 79 LYS A N 1
ATOM 607 C CA . LYS A 1 79 ? -0.669 4.985 -4.262 1.00 90.94 79 LYS A CA 1
ATOM 608 C C . LYS A 1 79 ? 0.522 5.712 -3.627 1.00 90.94 79 LYS A C 1
ATOM 610 O O . LYS A 1 79 ? 0.977 5.328 -2.550 1.00 90.94 79 LYS A O 1
ATOM 615 N N . GLN A 1 80 ? 1.009 6.792 -4.242 1.00 93.06 80 GLN A N 1
ATOM 616 C CA . GLN A 1 80 ? 2.018 7.668 -3.630 1.00 93.06 80 GLN A CA 1
ATOM 617 C C . GLN A 1 80 ? 1.463 8.390 -2.397 1.00 93.06 80 GLN A C 1
ATOM 619 O O . GLN A 1 80 ? 2.115 8.401 -1.352 1.00 93.06 80 GLN A O 1
ATOM 624 N N . TYR A 1 81 ? 0.247 8.927 -2.492 1.00 93.31 81 TYR A N 1
ATOM 625 C CA . TYR A 1 81 ? -0.442 9.586 -1.384 1.00 93.31 81 TYR A CA 1
ATOM 626 C C . TYR A 1 81 ? -0.698 8.626 -0.208 1.00 93.31 81 TYR A C 1
ATOM 628 O O . TYR A 1 81 ? -0.393 8.966 0.935 1.00 93.31 81 TYR A O 1
ATOM 636 N N . ALA A 1 82 ? -1.133 7.396 -0.497 1.00 92.50 82 ALA A N 1
ATOM 637 C CA . ALA A 1 82 ? -1.361 6.311 0.459 1.00 92.50 82 ALA A CA 1
ATOM 638 C C . ALA A 1 82 ? -0.087 5.858 1.184 1.00 92.50 82 ALA A C 1
ATOM 640 O O . ALA A 1 82 ? -0.130 5.511 2.360 1.00 92.50 82 ALA A O 1
ATOM 641 N N . ARG A 1 83 ? 1.072 5.882 0.513 1.00 92.12 83 ARG A N 1
ATOM 642 C CA . ARG A 1 83 ? 2.373 5.622 1.156 1.00 92.12 83 ARG A CA 1
ATOM 643 C C . ARG A 1 83 ? 2.894 6.817 1.961 1.00 92.12 83 ARG A C 1
ATOM 645 O O . ARG A 1 83 ? 3.714 6.627 2.860 1.00 92.12 83 ARG A O 1
ATOM 652 N N . GLY A 1 84 ? 2.464 8.024 1.609 1.00 93.38 84 GLY A N 1
ATOM 653 C CA . GLY A 1 84 ? 2.873 9.282 2.221 1.00 93.38 84 GLY A CA 1
ATOM 654 C C . GLY A 1 84 ? 1.838 9.803 3.212 1.00 93.38 84 GLY A C 1
ATOM 655 O O . GLY A 1 84 ? 1.584 9.192 4.248 1.00 93.38 84 GLY A O 1
ATOM 656 N N . THR A 1 85 ? 1.266 10.961 2.892 1.00 94.38 85 THR A N 1
ATOM 657 C CA . THR A 1 85 ? 0.410 11.753 3.784 1.00 94.38 85 THR A CA 1
ATOM 658 C C . THR A 1 85 ? -0.833 11.006 4.271 1.00 94.38 85 THR A C 1
ATOM 660 O O . THR A 1 85 ? -1.207 11.155 5.428 1.00 94.38 85 THR A O 1
ATOM 663 N N . PHE A 1 86 ? -1.447 10.170 3.430 1.00 94.69 86 PHE A N 1
ATOM 664 C CA . PHE A 1 86 ? -2.674 9.444 3.774 1.00 94.69 86 PHE A CA 1
ATOM 665 C C . PHE A 1 86 ? -2.420 8.133 4.521 1.00 94.69 86 PHE A C 1
ATOM 667 O O . PHE A 1 86 ? -3.359 7.463 4.935 1.00 94.69 86 PHE A O 1
ATOM 674 N N . LYS A 1 87 ? -1.155 7.744 4.721 1.00 95.12 87 LYS A N 1
ATOM 675 C CA . LYS A 1 87 ? -0.808 6.434 5.280 1.00 95.12 87 LYS A CA 1
ATOM 676 C C . LYS A 1 87 ? -1.483 6.165 6.622 1.00 95.12 87 LYS A C 1
ATOM 678 O O . LYS A 1 87 ? -2.042 5.094 6.818 1.00 95.12 87 LYS A O 1
ATOM 683 N N . THR A 1 88 ? -1.422 7.121 7.546 1.00 95.88 88 THR A N 1
ATOM 684 C CA . THR A 1 88 ? -1.973 6.943 8.896 1.00 95.88 88 THR A CA 1
ATOM 685 C C . THR A 1 88 ? -3.495 6.810 8.876 1.00 95.88 88 THR A C 1
ATOM 687 O O . THR A 1 88 ? -4.034 5.969 9.585 1.00 95.88 88 THR A O 1
ATOM 690 N N . GLU A 1 89 ? -4.176 7.601 8.047 1.00 95.38 89 GLU A N 1
ATOM 691 C CA . GLU A 1 89 ? -5.636 7.560 7.902 1.00 95.38 89 GLU A CA 1
ATOM 692 C C . GLU A 1 89 ? -6.100 6.292 7.179 1.00 95.38 89 GLU A C 1
ATOM 694 O O . GLU A 1 89 ? -7.046 5.645 7.604 1.00 95.38 89 GLU A O 1
ATOM 699 N N . MET A 1 90 ? -5.382 5.863 6.140 1.00 94.75 90 MET A N 1
ATOM 700 C CA . MET A 1 90 ? -5.640 4.585 5.482 1.00 94.75 90 MET A CA 1
ATOM 701 C C . MET A 1 90 ? -5.508 3.419 6.468 1.00 94.75 90 MET A C 1
ATOM 703 O O . MET A 1 90 ? -6.390 2.571 6.555 1.00 94.75 90 MET A O 1
ATOM 707 N N . LEU A 1 91 ? -4.406 3.369 7.221 1.00 95.62 91 LEU A N 1
ATOM 708 C CA . LEU A 1 91 ? -4.115 2.254 8.121 1.00 95.62 91 LEU A CA 1
ATOM 709 C C . LEU A 1 91 ? -5.004 2.236 9.370 1.00 95.62 91 LEU A C 1
ATOM 711 O O . LEU A 1 91 ? -5.167 1.168 9.949 1.00 95.62 91 LEU A O 1
ATOM 715 N N . SER A 1 92 ? -5.606 3.361 9.773 1.00 95.94 92 SER A N 1
ATOM 716 C CA . SER A 1 92 ? -6.552 3.383 10.899 1.00 95.94 92 SER A CA 1
ATOM 717 C C . SER A 1 92 ? -7.871 2.665 10.592 1.00 95.94 92 SER A C 1
ATOM 719 O O . SER A 1 92 ? -8.607 2.329 11.517 1.00 95.94 92 SER A O 1
ATOM 721 N N . THR A 1 93 ? -8.152 2.388 9.313 1.00 94.75 93 THR A N 1
ATOM 722 C CA . THR A 1 93 ? -9.304 1.577 8.879 1.00 94.75 93 THR A CA 1
ATOM 723 C C . THR A 1 93 ? -9.073 0.067 9.010 1.00 94.75 93 THR A C 1
ATOM 725 O O . THR A 1 93 ? -10.001 -0.716 8.820 1.00 94.75 93 THR A O 1
ATOM 728 N N . LEU A 1 94 ? -7.848 -0.355 9.341 1.00 95.38 94 LEU A N 1
ATOM 729 C CA . LEU A 1 94 ? -7.434 -1.753 9.455 1.00 95.38 94 LEU A CA 1
ATOM 730 C C . LEU A 1 94 ? -7.051 -2.099 10.906 1.00 95.38 94 LEU A C 1
ATOM 732 O O . LEU A 1 94 ? -6.715 -1.206 11.687 1.00 95.38 94 LEU A O 1
ATOM 736 N N . PRO A 1 95 ? -7.032 -3.395 11.280 1.00 96.81 95 PRO A N 1
ATOM 737 C CA . PRO A 1 95 ? -6.435 -3.831 12.541 1.00 96.81 95 PRO A CA 1
ATOM 738 C C . PRO A 1 95 ? -4.990 -3.333 12.691 1.00 96.81 95 PRO A C 1
ATOM 740 O O . PRO A 1 95 ? -4.231 -3.279 11.716 1.00 96.81 95 PRO A O 1
ATOM 743 N N . ALA A 1 96 ? -4.596 -2.970 13.914 1.00 96.69 96 ALA A N 1
ATOM 744 C CA . ALA A 1 96 ? -3.326 -2.293 14.187 1.00 96.69 96 ALA A CA 1
ATOM 745 C C . ALA A 1 96 ? -2.095 -3.094 13.713 1.00 96.69 96 ALA A C 1
ATOM 747 O O . ALA A 1 96 ? -1.069 -2.512 13.352 1.00 96.69 96 ALA A O 1
ATOM 748 N N . GLU A 1 97 ? -2.215 -4.420 13.640 1.00 96.75 97 GLU A N 1
ATOM 749 C CA . GLU A 1 97 ? -1.211 -5.372 13.164 1.00 96.75 97 GLU A CA 1
ATOM 750 C C . GLU A 1 97 ? -0.830 -5.159 11.690 1.00 96.75 97 GLU A C 1
ATOM 752 O O . GLU A 1 97 ? 0.292 -5.477 11.291 1.00 96.75 97 GLU A O 1
ATOM 757 N N . PHE A 1 98 ? -1.705 -4.565 10.871 1.00 96.88 98 PHE A N 1
ATOM 758 C CA . PHE A 1 98 ? -1.399 -4.267 9.468 1.00 96.88 98 PHE A CA 1
ATOM 759 C C . PHE A 1 98 ? -0.422 -3.100 9.303 1.00 96.88 98 PHE A C 1
ATOM 761 O O . PHE A 1 98 ? 0.292 -3.033 8.300 1.00 96.88 98 PHE A O 1
ATOM 768 N N . THR A 1 99 ? -0.313 -2.214 10.295 1.00 96.94 99 THR A N 1
ATOM 769 C CA . THR A 1 99 ? 0.624 -1.082 10.257 1.00 96.94 99 THR A CA 1
ATOM 770 C C . THR A 1 99 ? 2.092 -1.519 10.145 1.00 96.94 99 THR A C 1
ATOM 772 O O . THR A 1 99 ? 2.778 -1.066 9.220 1.00 96.94 99 THR A O 1
ATOM 775 N N . PRO A 1 100 ? 2.629 -2.387 11.029 1.00 96.94 100 PRO A N 1
ATOM 776 C CA . PRO A 1 100 ? 4.006 -2.858 10.896 1.00 96.94 100 PRO A CA 1
ATOM 777 C C . PRO A 1 100 ? 4.232 -3.674 9.615 1.00 96.94 100 PRO A C 1
ATOM 779 O O . PRO A 1 100 ? 5.304 -3.554 9.017 1.00 96.94 100 PRO A O 1
ATOM 782 N N . ILE A 1 101 ? 3.234 -4.436 9.149 1.00 96.19 101 ILE A N 1
ATOM 783 C CA . ILE A 1 101 ? 3.308 -5.199 7.892 1.00 96.19 101 ILE A CA 1
ATOM 784 C C . ILE A 1 101 ? 3.479 -4.248 6.703 1.00 96.19 101 ILE A C 1
ATOM 786 O O . ILE A 1 101 ? 4.441 -4.378 5.942 1.00 96.19 101 ILE A O 1
ATOM 790 N N . PHE A 1 102 ? 2.605 -3.246 6.577 1.00 95.56 102 PHE A N 1
ATOM 791 C CA . PHE A 1 102 ? 2.667 -2.269 5.491 1.00 95.56 102 PHE A CA 1
ATOM 792 C C . PHE A 1 102 ? 3.991 -1.503 5.494 1.00 95.56 102 PHE A C 1
ATOM 794 O O . PHE A 1 102 ? 4.672 -1.430 4.471 1.00 95.56 102 PHE A O 1
ATOM 801 N N . ASN A 1 103 ? 4.413 -1.004 6.662 1.00 95.50 103 ASN A N 1
ATOM 802 C CA . ASN A 1 103 ? 5.686 -0.296 6.798 1.00 95.50 103 ASN A CA 1
ATOM 803 C C . ASN A 1 103 ? 6.875 -1.174 6.370 1.00 95.50 103 ASN A C 1
ATOM 805 O O . ASN A 1 103 ? 7.820 -0.673 5.753 1.00 95.50 103 ASN A O 1
ATOM 809 N N . LYS A 1 104 ? 6.846 -2.483 6.660 1.00 95.38 104 LYS A N 1
ATOM 810 C CA . LYS A 1 104 ? 7.891 -3.415 6.225 1.00 95.38 104 LYS A CA 1
ATOM 811 C C . LYS A 1 104 ? 7.894 -3.589 4.707 1.00 95.38 104 LYS A C 1
ATOM 813 O O . LYS A 1 104 ? 8.966 -3.500 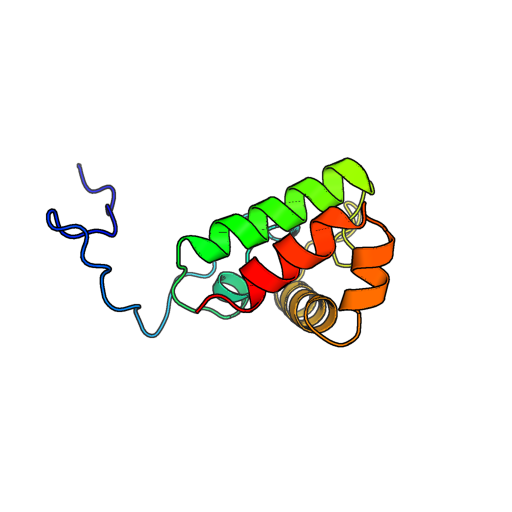4.108 1.00 95.38 104 LYS A O 1
ATOM 818 N N . ILE A 1 105 ? 6.730 -3.779 4.087 1.00 93.44 105 ILE A N 1
ATOM 819 C CA . ILE A 1 105 ? 6.581 -3.904 2.626 1.00 93.44 105 ILE A CA 1
ATOM 820 C C . ILE A 1 105 ? 7.128 -2.659 1.915 1.00 93.44 105 ILE A C 1
ATOM 822 O O . ILE A 1 105 ? 7.921 -2.775 0.980 1.00 93.44 105 ILE A O 1
ATOM 826 N N . THR A 1 106 ? 6.773 -1.458 2.383 1.00 90.19 106 THR A N 1
ATOM 827 C CA . THR A 1 106 ? 7.159 -0.206 1.712 1.00 90.19 106 THR A CA 1
ATOM 828 C C . THR A 1 106 ? 8.620 0.188 1.924 1.00 90.19 106 THR A C 1
ATOM 830 O O . THR A 1 106 ? 9.171 0.915 1.098 1.00 90.19 106 THR A O 1
ATOM 833 N N . THR A 1 107 ? 9.246 -0.257 3.019 1.00 87.94 107 THR A N 1
ATOM 834 C CA . THR A 1 107 ? 10.630 0.117 3.381 1.00 87.94 107 THR A CA 1
ATOM 835 C C . THR A 1 107 ? 11.662 -0.909 2.908 1.00 87.94 107 THR A C 1
ATOM 837 O O . THR A 1 107 ? 12.836 -0.576 2.740 1.00 87.94 107 THR A O 1
ATOM 840 N N . THR A 1 108 ? 11.246 -2.159 2.681 1.00 78.62 108 THR A N 1
ATOM 841 C CA . THR A 1 108 ? 12.134 -3.205 2.158 1.00 78.62 108 THR A CA 1
ATOM 842 C C . THR A 1 108 ? 12.582 -2.812 0.753 1.00 78.62 108 THR A C 1
ATOM 844 O O . THR A 1 108 ? 11.754 -2.482 -0.098 1.00 78.62 108 THR A O 1
ATOM 847 N N . ARG A 1 109 ? 13.901 -2.781 0.531 1.00 58.72 109 ARG A N 1
ATOM 848 C CA . ARG A 1 109 ? 14.472 -2.402 -0.760 1.00 58.72 109 ARG A CA 1
ATOM 849 C C . ARG A 1 109 ? 14.271 -3.501 -1.764 1.00 58.72 109 ARG A C 1
ATOM 851 O O . ARG A 1 109 ? 14.820 -4.602 -1.594 1.00 58.72 109 ARG A O 1
#

Secondary structure (DSSP, 8-state):
-------B-TT-PBPPPPS-----S-TTT--TTGGGTPPP-HHHHHHHHHHHHHHHHHS-BTTB-TTSPPPHHHHHHHHHHHHTTTHHHHHTTS-TTHHHHHHHHHH--

Sequence (109 aa):
MNGVLESGNADGTQLKRRACGPCVGTYPFSPLASATMRDQAPKDDLEGWFYMVMEILVGCLPWYNAKNSPDHGLTREWKQYARGTFKTEMLSTLPAEFTPIFNKITTTR